Protein AF-A0A497EY83-F1 (afdb_monomer_lite)

pLDDT: mean 77.55, 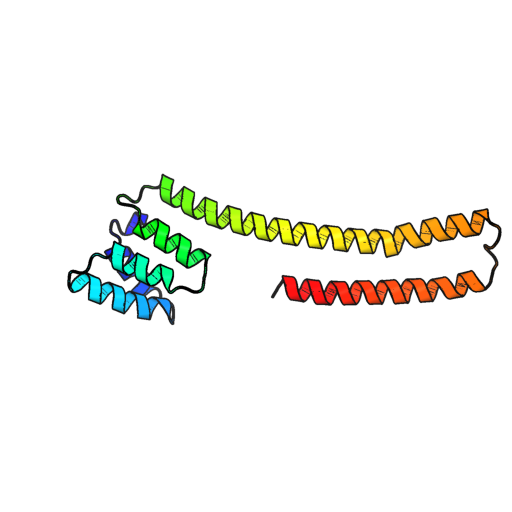std 11.74, range [40.53, 90.5]

Organism: NCBI:txid2056631

Radius of gyration: 28.42 Å; chains: 1; bounding box: 58×28×78 Å

Sequence (156 aa):
MLLSTRSIIDAIAFVKSGNYPMISRDFNLLLMNCINGCPPEKLLREYAFNQPSVTLRQGLIAIANMPEISASTLNFTSKYSSTEIRRIYREQSAKLELYCLLIIVQGLLFPFTYMFLLFYLGFSLSPLVFLLVPLQLILLVLTSKALASHAVELLG

Foldseek 3Di:
DCVVQQDPLSVLVVQLPPPDPPSVVLSVVLNVVVVVVDDSLVSLLVVLVVDPDPLSSVVSPLVSPDPGDDPVSVVVSVVVVVVVVVVLVVVLVVVVVVLVVVLCCLVPVVVVVVCVVCVVVVVNVPPVNVVVVVVSVVVSVVSVVVVVVVNVVSVD

Secondary structure (DSSP, 8-state):
-TTTTSSHHHHHHHHHHT--TTHHHHHHHHHHHHHTT--HHHHHHHHHHT-S-HHHHHHHHHHHT-SS--HHHHHHHHHHHHHHHHHHHHHHHHHHHHHHHHHHIIIIIHHHHHHHHHHHTT-TT-HHHHHHHHHHHHHHHHHHHHHHHHHHHHH-

Structure (mmCIF, N/CA/C/O backbone):
data_AF-A0A497EY83-F1
#
_entry.id   AF-A0A497EY83-F1
#
loop_
_atom_site.group_PDB
_atom_site.id
_atom_site.type_symbol
_atom_site.label_atom_id
_atom_site.label_alt_id
_atom_site.label_comp_id
_atom_site.label_asym_id
_atom_site.label_entity_id
_atom_site.label_seq_id
_atom_site.pdbx_PDB_ins_code
_atom_site.Cartn_x
_atom_site.Cartn_y
_atom_site.Cartn_z
_atom_site.occupancy
_atom_site.B_iso_or_equiv
_atom_site.auth_seq_id
_atom_site.auth_comp_id
_atom_site.auth_asym_id
_atom_site.auth_atom_id
_atom_site.pdbx_PDB_model_num
ATOM 1 N N . MET A 1 1 ? -18.134 11.561 13.492 1.00 45.97 1 MET A N 1
ATOM 2 C CA . MET A 1 1 ? -18.918 10.409 13.990 1.00 45.97 1 MET A CA 1
ATOM 3 C C . MET A 1 1 ? -18.881 10.257 15.514 1.00 45.97 1 MET A C 1
ATOM 5 O O . MET A 1 1 ? -19.947 10.065 16.064 1.00 45.97 1 MET A O 1
ATOM 9 N N . LEU A 1 2 ? -17.754 10.439 16.223 1.00 41.31 2 LEU A N 1
ATOM 10 C CA . LEU A 1 2 ? -17.708 10.344 17.705 1.00 41.31 2 LEU A CA 1
ATOM 11 C C . LEU A 1 2 ? -18.223 11.579 18.483 1.00 41.31 2 LEU A C 1
ATOM 13 O O . LEU A 1 2 ? -18.609 11.462 19.638 1.00 41.31 2 LEU A O 1
ATOM 17 N N . LEU A 1 3 ? -18.280 12.758 17.850 1.00 40.53 3 LEU A N 1
ATOM 18 C CA . LEU A 1 3 ? -18.837 13.982 18.461 1.00 40.53 3 LEU A CA 1
ATOM 19 C C . LEU A 1 3 ? -20.361 13.919 18.686 1.00 40.53 3 LEU A C 1
ATOM 21 O O . LEU A 1 3 ? -20.893 14.678 19.488 1.00 40.53 3 LEU A O 1
ATOM 25 N N . SER A 1 4 ? -21.058 13.025 17.976 1.00 42.78 4 SER A N 1
ATOM 26 C CA . SER A 1 4 ? -22.516 12.875 18.059 1.00 42.78 4 SER A CA 1
ATOM 27 C C . SER A 1 4 ? -22.954 11.979 19.215 1.00 42.78 4 SER A C 1
ATOM 29 O O . SER A 1 4 ? -24.065 12.146 19.703 1.00 42.78 4 SER A O 1
ATOM 31 N N . THR A 1 5 ? -22.122 11.020 19.621 1.00 55.53 5 THR A N 1
ATOM 32 C CA . THR A 1 5 ? -22.506 9.953 20.552 1.00 55.53 5 THR A CA 1
ATOM 33 C C . THR A 1 5 ? -22.086 10.220 21.995 1.00 55.53 5 THR A C 1
ATOM 35 O O . THR A 1 5 ? -22.633 9.591 22.881 1.00 55.53 5 THR A O 1
ATOM 38 N N . ARG A 1 6 ? -21.175 11.172 22.268 1.00 58.62 6 ARG A N 1
ATOM 39 C CA . ARG A 1 6 ? -20.686 11.589 23.611 1.00 58.62 6 ARG A CA 1
ATOM 40 C C . ARG A 1 6 ? -20.087 10.485 24.512 1.00 58.62 6 ARG A C 1
ATOM 42 O O . ARG A 1 6 ? -19.359 10.829 25.435 1.00 58.62 6 ARG A O 1
ATOM 49 N N . SER A 1 7 ? -20.305 9.202 24.226 1.00 73.06 7 SER A N 1
ATOM 50 C CA . SER A 1 7 ? -19.794 8.039 24.953 1.00 73.06 7 SER A CA 1
ATOM 51 C C . SER A 1 7 ? -19.209 6.998 23.993 1.00 73.06 7 SER A C 1
ATOM 53 O O . SER A 1 7 ? -19.720 6.780 22.890 1.00 73.06 7 SER A O 1
ATOM 55 N N . ILE A 1 8 ? -18.141 6.317 24.421 1.00 78.31 8 ILE A N 1
ATOM 56 C CA . ILE A 1 8 ? -17.537 5.190 23.687 1.00 78.31 8 ILE A CA 1
ATOM 57 C C . ILE A 1 8 ? -18.562 4.061 23.512 1.00 78.31 8 ILE A C 1
ATOM 59 O O . ILE A 1 8 ? -18.599 3.426 22.461 1.00 78.31 8 ILE A O 1
ATOM 63 N N . ILE A 1 9 ? -19.441 3.854 24.495 1.00 81.69 9 ILE A N 1
ATOM 64 C CA . ILE A 1 9 ? -20.498 2.834 24.445 1.00 81.69 9 ILE A CA 1
ATOM 65 C C . ILE A 1 9 ? -21.477 3.131 23.304 1.00 81.69 9 ILE A C 1
ATOM 67 O O . ILE A 1 9 ? -21.796 2.244 22.514 1.00 81.69 9 ILE A O 1
ATOM 71 N N . ASP A 1 10 ? -21.883 4.390 23.156 1.00 80.88 10 ASP A N 1
ATOM 72 C CA . ASP A 1 10 ? -22.786 4.815 22.084 1.00 80.88 10 ASP A CA 1
ATOM 73 C C . ASP A 1 10 ? -22.112 4.720 20.709 1.00 80.88 10 ASP A C 1
ATOM 75 O O . ASP A 1 10 ? -22.743 4.362 19.715 1.00 80.88 10 ASP A O 1
ATOM 79 N N . ALA A 1 11 ? -20.801 4.965 20.641 1.00 81.50 11 ALA A N 1
ATOM 80 C CA . ALA A 1 11 ? -20.027 4.725 19.428 1.00 81.50 11 ALA A CA 1
ATOM 81 C C . ALA A 1 11 ? -19.950 3.231 19.069 1.00 81.50 11 ALA A C 1
ATOM 83 O O . ALA A 1 11 ? -20.091 2.877 17.898 1.00 81.50 11 ALA A O 1
ATOM 84 N N . ILE A 1 12 ? -19.783 2.348 20.058 1.00 86.06 12 ILE A N 1
ATOM 85 C CA . ILE A 1 12 ? -19.818 0.893 19.857 1.00 86.06 12 ILE A CA 1
ATOM 86 C C . ILE A 1 12 ? -21.207 0.464 19.359 1.00 86.06 12 ILE A C 1
ATOM 88 O O . ILE A 1 12 ? -21.310 -0.295 18.393 1.00 86.06 12 ILE A O 1
ATOM 92 N N . ALA A 1 13 ? -22.278 0.991 19.960 1.00 85.50 13 ALA A N 1
ATOM 93 C CA . ALA A 1 13 ? -23.654 0.719 19.551 1.00 85.50 13 ALA A CA 1
ATOM 94 C C . ALA A 1 13 ? -23.951 1.206 18.121 1.00 85.50 13 ALA A C 1
ATOM 96 O O . ALA A 1 13 ? -24.628 0.510 17.362 1.00 85.50 13 ALA A O 1
ATOM 97 N N . PHE A 1 14 ? -23.396 2.352 17.725 1.00 84.56 14 PHE A N 1
ATOM 98 C CA . PHE A 1 14 ? -23.500 2.874 16.363 1.00 84.56 14 PHE A CA 1
ATOM 99 C C . PHE A 1 14 ? -22.770 1.993 15.336 1.00 84.56 14 PHE A C 1
ATOM 101 O O . PHE A 1 14 ? -23.300 1.698 14.269 1.00 84.56 14 PHE A O 1
ATOM 108 N N . VAL A 1 15 ? -21.560 1.520 15.642 1.00 85.56 15 VAL A N 1
ATOM 109 C CA . VAL A 1 15 ? -20.814 0.637 14.723 1.00 85.56 15 VAL A CA 1
ATOM 110 C C . VAL A 1 15 ? -21.498 -0.727 14.586 1.00 85.56 15 VAL A C 1
ATOM 112 O O . VAL A 1 15 ? -21.545 -1.300 13.492 1.00 85.56 15 VAL A O 1
ATOM 115 N N . LYS A 1 16 ? -22.107 -1.231 15.665 1.00 86.44 16 LYS A N 1
ATOM 116 C CA . LYS A 1 16 ? -22.962 -2.421 15.615 1.00 86.44 16 LYS A CA 1
ATOM 117 C C . LYS A 1 16 ? -24.111 -2.257 14.607 1.00 86.44 16 LYS A C 1
ATOM 119 O O . LYS A 1 16 ? -24.416 -3.216 13.906 1.00 86.44 16 LYS A O 1
ATOM 124 N N . SER A 1 17 ? -24.748 -1.089 14.512 1.00 85.25 17 SER A N 1
ATOM 125 C CA . SER A 1 17 ? -25.885 -0.869 13.602 1.00 85.25 17 SER A CA 1
ATOM 126 C C . SER A 1 17 ? -25.491 -0.532 12.156 1.00 85.25 17 SER A C 1
ATOM 128 O O . SER A 1 17 ? -26.356 -0.503 11.286 1.00 85.25 17 SER A O 1
ATOM 130 N N . GLY A 1 18 ? -24.201 -0.330 11.869 1.00 80.62 18 GLY A N 1
ATOM 131 C CA . GLY A 1 18 ? -23.699 0.106 10.560 1.00 80.62 18 GLY A CA 1
ATOM 132 C C . GLY A 1 18 ? -23.681 -0.934 9.426 1.00 80.62 18 GLY A C 1
ATOM 133 O O . GLY A 1 18 ? -23.191 -0.613 8.349 1.00 80.62 18 GLY A O 1
ATOM 134 N N . ASN A 1 19 ? -24.205 -2.153 9.625 1.00 80.94 19 ASN A N 1
ATOM 135 C CA . ASN A 1 19 ? -24.222 -3.241 8.626 1.00 80.94 19 ASN A CA 1
ATOM 136 C C . ASN A 1 19 ? -22.835 -3.609 8.045 1.00 80.94 19 ASN A C 1
ATOM 138 O O . ASN A 1 19 ? -22.680 -3.854 6.849 1.00 80.94 19 ASN A O 1
ATOM 142 N N . TYR A 1 20 ? -21.816 -3.710 8.900 1.00 83.25 20 TYR A N 1
ATOM 143 C CA . TYR A 1 20 ? -20.490 -4.212 8.535 1.00 83.25 20 TYR A CA 1
ATOM 144 C C . TYR A 1 20 ? -20.404 -5.726 8.822 1.00 83.25 20 TYR A C 1
ATOM 146 O O . TYR A 1 20 ? -20.439 -6.108 9.991 1.00 83.25 20 TYR A O 1
ATOM 154 N N . PRO A 1 21 ? -20.256 -6.612 7.816 1.00 76.88 21 PRO A N 1
ATOM 155 C CA . PRO A 1 21 ? -20.490 -8.057 7.967 1.00 76.88 21 PRO A CA 1
ATOM 156 C C . PRO A 1 21 ? -19.755 -8.743 9.130 1.00 76.88 21 PRO A C 1
ATOM 158 O O . PRO A 1 21 ? -20.345 -9.553 9.840 1.00 76.88 21 PRO A O 1
ATOM 161 N N . MET A 1 22 ? -18.479 -8.409 9.340 1.00 81.88 22 MET A N 1
ATOM 162 C CA . MET A 1 22 ? -17.662 -8.972 10.427 1.00 81.88 22 MET A CA 1
ATOM 163 C C . MET A 1 22 ? -17.595 -8.025 11.628 1.00 81.88 22 MET A C 1
ATOM 165 O O . MET A 1 22 ? -17.866 -8.416 12.759 1.00 81.88 22 MET A O 1
ATOM 169 N N . ILE A 1 23 ? -17.341 -6.741 11.367 1.00 86.06 23 ILE A N 1
ATOM 170 C CA . ILE A 1 23 ? -17.134 -5.733 12.414 1.00 86.06 23 ILE A CA 1
ATOM 171 C C . ILE A 1 23 ? -18.404 -5.527 13.250 1.00 86.06 23 ILE A C 1
ATOM 173 O O . ILE A 1 23 ? -18.327 -5.474 14.472 1.00 86.06 23 ILE A O 1
ATOM 177 N N . SER A 1 24 ? -19.591 -5.455 12.640 1.00 87.31 24 SER A N 1
ATOM 178 C CA . SER A 1 24 ? -20.835 -5.252 13.394 1.00 87.31 24 SER A CA 1
ATOM 179 C C . SER A 1 24 ? -21.175 -6.446 14.290 1.00 87.31 24 SER A C 1
ATOM 181 O O . SER A 1 24 ? -21.740 -6.252 15.368 1.00 87.31 24 SER A O 1
ATOM 183 N N . ARG A 1 25 ? -20.796 -7.670 13.891 1.00 87.94 25 ARG A N 1
ATOM 184 C CA . ARG A 1 25 ? -20.950 -8.873 14.721 1.00 87.94 25 ARG A CA 1
ATOM 185 C C . ARG A 1 25 ? -20.044 -8.809 15.948 1.00 87.94 25 ARG A C 1
ATOM 187 O O . ARG A 1 25 ? -20.520 -9.034 17.059 1.00 87.94 25 ARG A O 1
ATOM 194 N N . ASP A 1 26 ? -18.782 -8.446 15.758 1.00 89.31 26 ASP A N 1
ATOM 195 C CA . ASP A 1 26 ? -17.816 -8.349 16.853 1.00 89.31 26 ASP A CA 1
ATOM 196 C C . ASP A 1 26 ? -18.164 -7.203 17.812 1.00 89.31 26 ASP A C 1
ATOM 198 O O . ASP A 1 26 ? -18.140 -7.365 19.032 1.00 89.31 26 ASP A O 1
ATOM 202 N N . PHE A 1 27 ? -18.605 -6.063 17.276 1.00 90.50 27 PHE A N 1
ATOM 203 C CA . PHE A 1 27 ? -19.076 -4.931 18.074 1.00 90.50 27 PHE A CA 1
ATOM 204 C C . PHE A 1 27 ? -20.353 -5.240 18.862 1.00 90.50 27 PHE A C 1
ATOM 206 O O . PHE A 1 27 ? -20.563 -4.665 19.929 1.00 90.50 27 PHE A O 1
ATOM 213 N N . ASN A 1 28 ? -21.183 -6.183 18.404 1.00 90.31 28 ASN A N 1
ATOM 214 C CA . ASN A 1 28 ? -22.309 -6.671 19.198 1.00 90.31 28 ASN A CA 1
ATOM 215 C C . ASN A 1 28 ? -21.836 -7.428 20.451 1.00 90.31 28 ASN A C 1
ATOM 217 O O . ASN A 1 28 ? -22.392 -7.225 21.528 1.00 90.31 28 ASN A O 1
ATOM 221 N N . LEU A 1 29 ? -20.789 -8.253 20.334 1.00 89.69 29 LEU A N 1
ATOM 222 C CA . LEU A 1 29 ? -20.188 -8.948 21.480 1.00 89.69 29 LEU A CA 1
ATOM 223 C C . LEU A 1 29 ? -19.518 -7.964 22.445 1.00 89.69 29 LEU A C 1
ATOM 225 O O . LEU A 1 29 ? -19.707 -8.069 23.656 1.00 89.69 29 LEU A O 1
ATOM 229 N N . LEU A 1 30 ? -18.797 -6.970 21.917 1.00 90.19 30 LEU A N 1
ATOM 230 C CA . LEU A 1 30 ? -18.194 -5.910 22.730 1.00 90.19 30 LEU A CA 1
ATOM 231 C C . LEU A 1 30 ? -19.256 -5.147 23.528 1.00 90.19 30 LEU A C 1
ATOM 233 O O . LEU A 1 30 ? -19.079 -4.943 24.727 1.00 90.19 30 LEU A O 1
ATOM 237 N N . LEU A 1 31 ? -20.377 -4.785 22.896 1.00 89.88 31 LEU A N 1
ATOM 238 C CA . LEU A 1 31 ? -21.479 -4.089 23.562 1.00 89.88 31 LEU A CA 1
ATOM 239 C C . LEU A 1 31 ? -22.094 -4.929 24.691 1.00 89.88 31 LEU A C 1
ATOM 241 O O . LEU A 1 31 ? -22.336 -4.404 25.774 1.00 89.88 31 LEU A O 1
ATOM 245 N N . MET A 1 32 ? -22.308 -6.229 24.466 1.00 89.75 32 MET A N 1
ATOM 246 C CA . MET A 1 32 ? -22.828 -7.135 25.500 1.00 89.75 32 MET A CA 1
ATOM 247 C C . MET A 1 32 ? -21.881 -7.229 26.699 1.00 89.75 32 MET A C 1
ATOM 249 O O . MET A 1 32 ? -22.321 -7.147 27.843 1.00 89.75 32 MET A O 1
ATOM 253 N N . ASN A 1 33 ? -20.574 -7.312 26.454 1.00 88.31 33 ASN A N 1
ATOM 254 C CA . ASN A 1 33 ? -19.579 -7.330 27.525 1.00 88.31 33 ASN A CA 1
ATOM 255 C C . ASN A 1 33 ? -19.520 -5.996 28.289 1.00 88.31 33 ASN A C 1
ATOM 257 O O . ASN A 1 33 ? -19.327 -6.007 29.504 1.00 88.31 33 ASN A O 1
ATOM 261 N N . CYS A 1 34 ? -19.750 -4.864 27.617 1.00 86.69 34 CYS A N 1
ATOM 262 C CA . CYS A 1 34 ? -19.876 -3.563 28.282 1.00 86.69 34 CYS A CA 1
ATOM 263 C C . CYS A 1 34 ? -21.090 -3.523 29.223 1.00 86.69 34 CYS A C 1
ATOM 265 O O . CYS A 1 34 ? -20.974 -3.066 30.357 1.00 86.69 34 CYS A O 1
ATOM 267 N N . ILE A 1 35 ? -22.243 -4.047 28.785 1.00 85.69 35 ILE A N 1
ATOM 268 C CA . ILE A 1 35 ? -23.461 -4.142 29.612 1.00 85.69 35 ILE A CA 1
ATOM 269 C C . ILE A 1 35 ? -23.227 -5.046 30.834 1.00 85.69 35 ILE A C 1
ATOM 271 O O . ILE A 1 35 ? -23.730 -4.757 31.916 1.00 85.69 35 ILE A O 1
ATOM 275 N N . ASN A 1 36 ? -22.396 -6.082 30.693 1.00 87.38 36 ASN A N 1
ATOM 276 C CA . ASN A 1 36 ? -21.983 -6.970 31.786 1.00 87.38 36 ASN A CA 1
ATOM 277 C C . ASN A 1 36 ? -20.963 -6.339 32.763 1.00 87.38 36 ASN A C 1
ATOM 279 O O . ASN A 1 36 ? -20.429 -7.037 33.624 1.00 87.38 36 ASN A O 1
ATOM 283 N N . GLY A 1 37 ? -20.670 -5.040 32.645 1.00 83.19 37 GLY A N 1
ATOM 284 C CA . GLY A 1 37 ? -19.816 -4.298 33.578 1.00 83.19 37 GLY A CA 1
ATOM 285 C C . GLY A 1 37 ? -18.324 -4.305 33.239 1.00 83.19 37 GLY A C 1
ATOM 286 O O . GLY A 1 37 ? -17.518 -3.829 34.038 1.00 83.19 37 GLY A O 1
ATOM 287 N N . CYS A 1 38 ? -17.923 -4.819 32.072 1.00 85.94 38 CYS A N 1
ATOM 288 C CA . CYS A 1 38 ? -16.540 -4.686 31.616 1.00 85.94 38 CYS A CA 1
ATOM 289 C C . CYS A 1 38 ? -16.281 -3.278 31.047 1.00 85.94 38 CYS A C 1
ATOM 291 O O . CYS A 1 38 ? -17.105 -2.769 30.285 1.00 85.94 38 CYS A O 1
ATOM 293 N N . PRO A 1 39 ? -15.129 -2.653 31.356 1.00 84.94 39 PRO A N 1
ATOM 294 C CA . PRO A 1 39 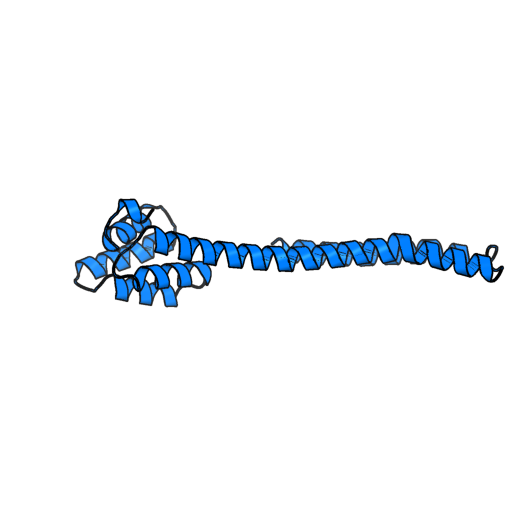? -14.822 -1.311 30.876 1.00 84.94 39 PRO A CA 1
ATOM 295 C C . PRO A 1 39 ? -14.651 -1.297 29.342 1.00 84.94 39 PRO A C 1
ATOM 297 O O . PRO A 1 39 ? -13.865 -2.096 28.808 1.00 84.94 39 PRO A O 1
ATOM 300 N N . PRO A 1 40 ? -15.357 -0.405 28.619 1.00 84.19 40 PRO A N 1
ATOM 301 C CA . PRO A 1 40 ? -15.367 -0.372 27.157 1.00 84.19 40 PRO A CA 1
ATOM 302 C C . PRO A 1 40 ? -13.987 -0.073 26.563 1.00 84.19 40 PRO A C 1
ATOM 304 O O . PRO A 1 40 ? -13.650 -0.593 25.502 1.00 84.19 40 PRO A O 1
ATOM 307 N N . GLU A 1 41 ? -13.150 0.704 27.251 1.00 83.50 41 GLU A N 1
ATOM 308 C CA . GLU A 1 41 ? -11.800 1.062 26.809 1.00 83.50 41 GLU A CA 1
ATOM 309 C C . GLU A 1 41 ? -10.904 -0.174 26.713 1.00 83.50 41 GLU A C 1
ATOM 311 O O . GLU A 1 41 ? -10.162 -0.350 25.743 1.00 83.50 41 GLU A O 1
ATOM 316 N N . LYS A 1 42 ? -10.996 -1.065 27.708 1.00 85.19 42 LYS A N 1
ATOM 317 C CA . LYS A 1 42 ? -10.215 -2.306 27.745 1.00 85.19 42 LYS A CA 1
ATOM 318 C C . LYS A 1 42 ? -10.640 -3.242 26.617 1.00 85.19 42 LYS A C 1
ATOM 320 O O . LYS A 1 42 ? -9.788 -3.733 25.881 1.00 85.19 42 LYS A O 1
ATOM 325 N N . LEU A 1 43 ? -11.948 -3.427 26.454 1.00 87.25 43 LEU A N 1
ATOM 326 C CA . LEU A 1 43 ? -12.527 -4.280 25.416 1.00 87.25 43 LEU A CA 1
ATOM 327 C C . LEU A 1 43 ? -12.190 -3.778 24.005 1.00 87.25 43 LEU A C 1
ATOM 329 O O . LEU A 1 43 ? -11.807 -4.563 23.139 1.00 87.25 43 LEU A O 1
ATOM 333 N N . LEU A 1 44 ? -12.273 -2.464 23.777 1.00 88.06 44 LEU A N 1
ATOM 334 C CA . LEU A 1 44 ? -11.930 -1.854 22.494 1.00 88.06 44 LEU A CA 1
ATOM 335 C C . LEU A 1 44 ? -10.436 -2.005 22.181 1.00 88.06 44 LEU A C 1
ATOM 337 O O . LEU A 1 44 ? -10.071 -2.271 21.036 1.00 88.06 44 LEU A O 1
ATOM 341 N N . ARG A 1 45 ? -9.570 -1.871 23.193 1.00 86.56 45 ARG A N 1
ATOM 342 C CA . ARG A 1 45 ? -8.122 -2.058 23.049 1.00 86.56 45 ARG A CA 1
ATOM 343 C C . ARG A 1 45 ? -7.773 -3.510 22.713 1.00 86.56 45 ARG A C 1
ATOM 345 O O . ARG A 1 45 ? -6.994 -3.736 21.792 1.00 86.56 45 ARG A O 1
ATOM 352 N N . GLU A 1 46 ? -8.353 -4.478 23.419 1.00 89.12 46 GLU A N 1
ATOM 353 C CA . GLU A 1 46 ? -8.164 -5.910 23.140 1.00 89.12 46 GLU A CA 1
ATOM 354 C C . GLU A 1 46 ? -8.640 -6.271 21.731 1.00 89.12 46 GLU A C 1
ATOM 356 O O . GLU A 1 46 ? -7.913 -6.915 20.974 1.00 89.12 46 GLU A O 1
ATOM 361 N N . TYR A 1 47 ? -9.813 -5.774 21.335 1.00 89.50 47 TYR A N 1
ATOM 362 C CA . TYR A 1 47 ? -10.310 -5.946 19.977 1.00 89.50 47 TYR A CA 1
ATOM 363 C C . TYR A 1 47 ? -9.355 -5.342 18.944 1.00 89.50 47 TYR A C 1
ATOM 365 O O . TYR A 1 47 ? -9.039 -6.004 17.960 1.00 89.50 47 TYR A O 1
ATOM 373 N N . ALA A 1 48 ? -8.839 -4.131 19.176 1.00 87.69 48 ALA A N 1
ATOM 374 C CA . ALA A 1 48 ? -7.926 -3.457 18.259 1.00 87.69 48 ALA A CA 1
ATOM 375 C C . ALA A 1 48 ? -6.648 -4.264 17.983 1.00 87.69 48 ALA A C 1
ATOM 377 O O . ALA A 1 48 ? -6.205 -4.323 16.836 1.00 87.69 48 ALA A O 1
ATOM 378 N N . PHE A 1 49 ? -6.064 -4.909 18.998 1.00 86.12 49 PHE A N 1
ATOM 379 C CA . PHE A 1 49 ? -4.863 -5.733 18.821 1.00 86.12 49 PHE A CA 1
ATOM 380 C C . PHE A 1 49 ? -5.091 -6.944 17.912 1.00 86.12 49 PHE A C 1
ATOM 382 O O . PHE A 1 49 ? -4.178 -7.329 17.184 1.00 86.12 49 PHE A O 1
ATOM 389 N N . ASN A 1 50 ? -6.314 -7.472 17.887 1.00 87.00 50 ASN A N 1
ATOM 390 C CA . ASN A 1 50 ? -6.691 -8.616 17.059 1.00 87.00 50 ASN A CA 1
ATOM 391 C C . ASN A 1 50 ? -7.065 -8.228 15.618 1.00 87.00 50 ASN A C 1
ATOM 393 O O . ASN A 1 50 ? -7.395 -9.098 14.815 1.00 87.00 50 ASN A O 1
ATOM 397 N N . GLN A 1 51 ? -7.018 -6.938 15.265 1.00 86.00 51 GLN A N 1
ATOM 398 C CA . GLN A 1 51 ? -7.387 -6.478 13.929 1.00 86.00 51 GLN A CA 1
ATOM 399 C C . GLN A 1 51 ? -6.215 -6.587 12.943 1.00 86.00 51 GLN A C 1
ATOM 401 O O . GLN A 1 51 ? -5.118 -6.089 13.230 1.00 86.00 51 GLN A O 1
ATOM 406 N N . PRO A 1 52 ? -6.438 -7.174 11.749 1.00 79.94 52 PRO A N 1
ATOM 407 C CA . PRO A 1 52 ? -5.399 -7.305 10.731 1.00 79.94 52 PRO A CA 1
ATOM 408 C C . PRO A 1 52 ? -5.039 -5.951 10.102 1.00 79.94 52 PRO A C 1
ATOM 410 O O . PRO A 1 52 ? -3.888 -5.712 9.744 1.00 79.94 52 PRO A O 1
ATOM 413 N N . SER A 1 53 ? -6.009 -5.035 10.002 1.00 79.12 53 SER A N 1
ATOM 414 C CA . SER A 1 53 ? -5.784 -3.694 9.460 1.00 79.12 53 SER A CA 1
ATOM 415 C C . SER A 1 53 ? -5.023 -2.821 10.457 1.00 79.12 53 SER A C 1
ATOM 417 O O . SER A 1 53 ? -5.532 -2.478 11.526 1.00 79.12 53 SER A O 1
ATOM 419 N N . VAL A 1 54 ? -3.813 -2.406 10.070 1.00 77.94 54 VAL A N 1
ATOM 420 C CA . VAL A 1 54 ? -2.955 -1.511 10.863 1.00 77.94 54 VAL A CA 1
ATOM 421 C C . VAL A 1 54 ? -3.655 -0.180 11.144 1.00 77.94 54 VAL A C 1
ATOM 423 O O . VAL A 1 54 ? -3.615 0.303 12.274 1.00 77.94 54 VAL A O 1
ATOM 426 N N . THR A 1 55 ? -4.344 0.380 10.147 1.00 75.88 55 THR A N 1
ATOM 427 C CA . THR A 1 55 ? -5.060 1.658 10.258 1.00 75.88 55 THR A CA 1
ATOM 428 C C . THR A 1 55 ? -6.215 1.569 11.246 1.00 75.88 55 THR A C 1
ATOM 430 O O . THR A 1 55 ? -6.350 2.422 12.123 1.00 75.88 55 THR A O 1
ATOM 433 N N . LEU A 1 56 ? -7.030 0.516 11.143 1.00 79.75 56 LEU A N 1
ATOM 434 C CA . LEU A 1 56 ? -8.159 0.308 12.045 1.00 79.75 56 LEU A CA 1
ATOM 435 C C . LEU A 1 56 ? -7.671 0.033 13.475 1.00 79.75 56 LEU A C 1
ATOM 437 O O . LEU A 1 56 ? -8.174 0.638 14.418 1.00 79.75 56 LEU A O 1
ATOM 441 N N . ARG A 1 57 ? -6.631 -0.795 13.636 1.00 84.25 57 ARG A N 1
ATOM 442 C CA . ARG A 1 57 ? -5.978 -1.052 14.927 1.00 84.25 57 ARG A CA 1
ATOM 443 C C . ARG A 1 57 ? -5.492 0.236 15.587 1.00 84.25 57 ARG A C 1
ATOM 445 O O . ARG A 1 57 ? -5.812 0.489 16.744 1.00 84.25 57 ARG A O 1
ATOM 452 N N . GLN A 1 58 ? -4.742 1.063 14.863 1.00 78.75 58 GLN A N 1
ATOM 453 C CA . GLN A 1 58 ? -4.221 2.327 15.391 1.00 78.75 58 GLN A CA 1
ATOM 454 C C . GLN A 1 58 ? -5.344 3.311 15.739 1.00 78.75 58 GLN A C 1
ATOM 456 O O . GLN A 1 58 ? -5.290 3.939 16.795 1.00 78.75 58 GLN A O 1
ATOM 461 N N . GLY A 1 59 ? -6.379 3.408 14.898 1.00 77.12 59 GLY A N 1
ATOM 462 C CA . GLY A 1 59 ? -7.546 4.251 15.161 1.00 77.12 59 GLY A CA 1
ATOM 463 C C . GLY A 1 59 ? -8.294 3.837 16.429 1.00 77.12 59 GLY A C 1
ATOM 464 O O . GLY A 1 59 ? -8.589 4.679 17.273 1.00 77.12 59 GLY A O 1
ATOM 465 N N . LEU A 1 60 ? -8.540 2.539 16.607 1.00 83.75 60 LEU A N 1
ATOM 466 C CA . LEU A 1 60 ? -9.226 2.004 17.784 1.00 83.75 60 LEU A CA 1
ATOM 467 C C . LEU A 1 60 ? -8.397 2.152 19.067 1.00 83.75 60 LEU A C 1
ATOM 469 O O . LEU A 1 60 ? -8.949 2.539 20.093 1.00 83.75 60 LEU A O 1
ATOM 473 N N . ILE A 1 61 ? -7.079 1.917 19.018 1.00 82.25 61 ILE A N 1
ATOM 474 C CA . ILE A 1 61 ? -6.178 2.150 20.163 1.00 82.25 61 ILE A CA 1
ATOM 475 C C . ILE A 1 61 ? -6.178 3.630 20.556 1.00 82.25 61 ILE A C 1
ATOM 477 O O . ILE A 1 61 ? -6.224 3.950 21.743 1.00 82.25 61 ILE A O 1
ATOM 481 N N . ALA A 1 62 ? -6.147 4.537 19.576 1.00 76.25 62 ALA A N 1
ATOM 482 C CA . ALA A 1 62 ? -6.196 5.968 19.844 1.00 76.25 62 ALA A CA 1
ATOM 483 C C . ALA A 1 62 ? -7.510 6.370 20.533 1.00 76.25 62 ALA A C 1
ATOM 485 O O . ALA A 1 62 ? -7.472 7.140 21.485 1.00 76.25 62 ALA A O 1
ATOM 486 N N . ILE A 1 63 ? -8.645 5.803 20.111 1.00 78.06 63 ILE A N 1
ATOM 487 C CA . ILE A 1 63 ? -9.953 6.040 20.742 1.00 78.06 63 ILE A CA 1
ATOM 488 C C . ILE A 1 63 ? -9.998 5.451 22.162 1.00 78.06 63 ILE A C 1
ATOM 490 O O . ILE A 1 63 ? -10.457 6.122 23.079 1.00 78.06 63 ILE A O 1
ATOM 494 N N . ALA A 1 64 ? -9.483 4.235 22.368 1.00 78.25 64 ALA A N 1
ATOM 495 C CA . ALA A 1 64 ? -9.493 3.550 23.665 1.00 78.25 64 ALA A CA 1
ATOM 496 C C . ALA A 1 64 ? -8.621 4.227 24.739 1.00 78.25 64 ALA A C 1
ATOM 498 O O . ALA A 1 64 ? -8.845 4.040 25.931 1.00 78.25 64 ALA A O 1
ATOM 499 N N . ASN A 1 65 ? -7.593 4.975 24.334 1.00 73.25 65 ASN A N 1
ATOM 500 C CA . ASN A 1 65 ? -6.643 5.611 25.250 1.00 73.25 65 ASN A CA 1
ATOM 501 C C . ASN A 1 65 ? -7.023 7.050 25.627 1.00 73.25 65 ASN A C 1
ATOM 503 O O . ASN A 1 65 ? -6.284 7.684 26.380 1.00 73.25 65 ASN A O 1
ATOM 507 N N . MET A 1 66 ? -8.122 7.588 25.093 1.00 68.06 66 MET A N 1
ATOM 508 C CA . MET A 1 66 ? -8.492 8.990 25.280 1.00 68.06 66 MET A CA 1
ATOM 509 C C . MET A 1 66 ? -9.600 9.139 26.333 1.00 68.06 66 MET A C 1
ATOM 511 O O . MET A 1 66 ? -10.716 8.689 26.087 1.00 68.06 66 MET A O 1
ATOM 515 N N . PRO A 1 67 ? -9.326 9.802 27.475 1.00 56.66 67 PRO A N 1
ATOM 516 C CA . PRO A 1 67 ? -10.325 10.025 28.523 1.00 56.66 67 PRO A CA 1
ATOM 517 C C . PRO A 1 67 ? -11.374 11.088 28.146 1.00 56.66 67 PRO A C 1
ATOM 519 O O . PRO A 1 67 ? -12.498 11.022 28.628 1.00 56.66 67 PRO A O 1
ATOM 522 N N . GLU A 1 68 ? -11.047 12.027 27.248 1.00 59.75 68 GLU A N 1
ATOM 523 C CA . GLU A 1 68 ? -11.991 13.003 26.686 1.00 59.75 68 GLU A CA 1
ATOM 524 C C . GLU A 1 68 ? -11.788 13.147 25.170 1.00 59.75 68 GLU A C 1
ATOM 526 O O . GLU A 1 68 ? -10.690 13.430 24.677 1.00 59.75 68 GLU A O 1
ATOM 531 N N . ILE A 1 69 ? -12.866 12.957 24.406 1.00 58.81 69 ILE A N 1
ATOM 532 C CA . ILE A 1 69 ? -12.855 13.060 22.942 1.00 58.81 69 ILE A CA 1
ATOM 533 C C . ILE A 1 69 ? -13.001 14.536 22.551 1.00 58.81 69 ILE A C 1
ATOM 535 O O . ILE A 1 69 ? -14.091 15.031 22.270 1.00 58.81 69 ILE A O 1
ATOM 539 N N . SER A 1 70 ? -11.881 15.253 22.537 1.00 57.50 70 SER A N 1
ATOM 540 C CA . SER A 1 70 ? -11.791 16.605 21.983 1.00 57.50 70 SER A CA 1
ATOM 541 C C . SER A 1 70 ? -11.800 16.588 20.443 1.00 57.50 70 SER A C 1
ATOM 543 O O . SER A 1 70 ? -11.240 15.702 19.791 1.00 57.50 70 SER A O 1
ATOM 545 N N . ALA A 1 71 ? -12.380 17.620 19.820 1.00 56.34 71 ALA A N 1
ATOM 546 C CA . ALA A 1 71 ? -12.309 17.813 18.369 1.00 56.34 71 ALA A CA 1
ATOM 547 C C . ALA A 1 71 ? -10.854 17.932 17.854 1.00 56.34 71 ALA A C 1
ATOM 549 O O . ALA A 1 71 ? -10.564 17.563 16.715 1.00 56.34 71 ALA A O 1
ATOM 550 N N . SER A 1 72 ? 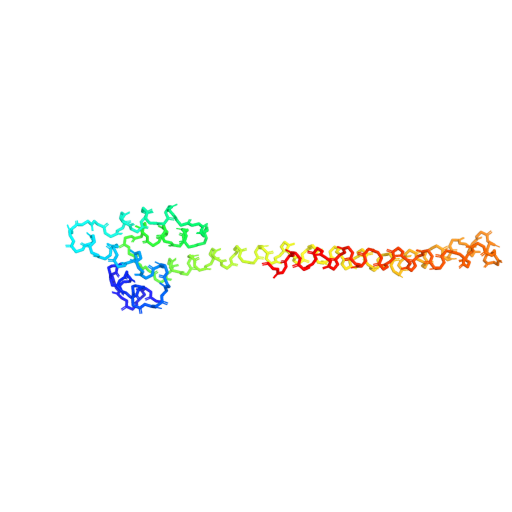-9.915 18.396 18.690 1.00 55.97 72 SER A N 1
ATOM 551 C CA . SER A 1 72 ? -8.498 18.529 18.323 1.00 55.97 72 SER A CA 1
ATOM 552 C C . SER A 1 72 ? -7.778 17.182 18.197 1.00 55.97 72 SER A C 1
ATOM 554 O O . SER A 1 72 ? -6.933 17.020 17.316 1.00 55.97 72 SER A O 1
ATOM 556 N N . THR A 1 73 ? -8.136 16.190 19.010 1.00 55.88 73 THR A N 1
ATOM 557 C CA . THR A 1 73 ? -7.533 14.848 18.991 1.00 55.88 73 THR A CA 1
ATOM 558 C C . THR A 1 73 ? -8.095 13.971 17.874 1.00 55.88 73 THR A C 1
ATOM 560 O O . THR A 1 73 ? -7.359 13.182 17.274 1.00 55.88 73 THR A O 1
ATOM 563 N N . LEU A 1 74 ? -9.360 14.164 17.494 1.00 59.81 74 LEU A N 1
ATOM 564 C CA . LEU A 1 74 ? -9.926 13.525 16.301 1.00 59.81 74 LEU A CA 1
ATOM 565 C C . LEU A 1 74 ? -9.242 14.018 15.011 1.00 59.81 74 LEU A C 1
ATOM 567 O O . LEU A 1 74 ? -8.978 13.240 14.097 1.00 59.81 74 LEU A O 1
ATOM 571 N N . ASN A 1 75 ? -8.882 15.304 14.969 1.00 58.84 75 ASN A N 1
ATOM 572 C CA . ASN A 1 75 ? -8.096 15.884 13.878 1.00 58.84 75 ASN A CA 1
ATOM 573 C C . ASN A 1 75 ? -6.651 15.368 13.840 1.00 58.84 75 ASN A C 1
ATOM 575 O O . ASN A 1 75 ? -6.029 15.350 12.780 1.00 58.84 75 ASN A O 1
ATOM 579 N N . PHE A 1 76 ? -6.099 14.951 14.981 1.00 59.38 76 PHE A N 1
ATOM 580 C CA . PHE A 1 76 ? -4.777 14.335 15.039 1.00 59.38 76 PHE A CA 1
ATOM 581 C C . PHE A 1 76 ? -4.816 12.938 14.416 1.00 59.38 76 PHE A C 1
ATOM 583 O O . PHE A 1 76 ? -4.070 12.665 13.486 1.00 59.38 76 PHE A O 1
ATOM 590 N N . THR A 1 77 ? -5.745 12.075 14.827 1.00 58.75 77 THR A N 1
ATOM 591 C CA . THR A 1 77 ? -5.862 10.713 14.269 1.00 58.75 77 THR A CA 1
ATOM 592 C C . THR A 1 77 ? -6.191 10.702 12.770 1.00 58.75 77 THR A C 1
ATOM 594 O O . THR A 1 77 ? -5.602 9.919 12.021 1.00 58.75 77 THR A O 1
ATOM 597 N N . SER A 1 78 ? -7.037 11.623 12.292 1.00 61.19 78 SER A N 1
ATOM 598 C CA . SER A 1 78 ? -7.279 11.802 10.851 1.00 61.19 78 SER A CA 1
ATOM 599 C C . SER A 1 78 ? -6.041 12.323 10.108 1.00 61.19 78 SER A C 1
ATOM 601 O O . SER A 1 78 ? -5.746 11.873 8.995 1.00 61.19 78 SER A O 1
ATOM 603 N N . LYS A 1 79 ? -5.251 13.210 10.732 1.00 60.09 79 LYS A N 1
ATOM 604 C CA . LYS A 1 79 ? -3.944 13.623 10.204 1.00 60.09 79 LYS A CA 1
ATOM 605 C C . LYS A 1 79 ? -2.980 12.446 10.074 1.00 60.09 79 LYS A C 1
ATOM 607 O O . LYS A 1 79 ? -2.364 12.339 9.028 1.00 60.09 79 LYS A O 1
ATOM 612 N N . TYR A 1 80 ? -2.899 11.537 11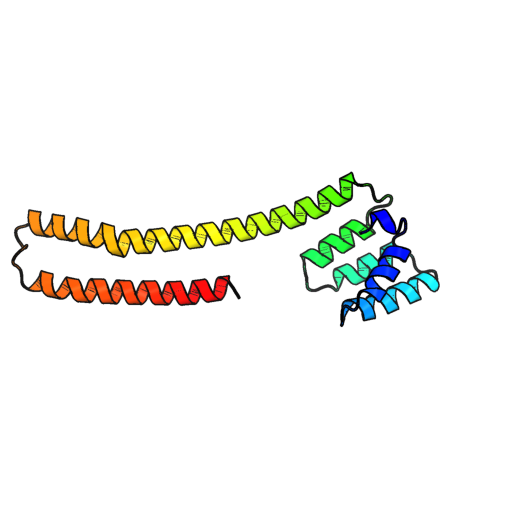.046 1.00 59.84 80 TYR A N 1
ATOM 613 C CA . TYR A 1 80 ? -2.018 10.361 10.939 1.00 59.84 80 TYR A CA 1
ATOM 614 C C . TYR A 1 80 ? -2.414 9.433 9.787 1.00 59.84 80 TYR A C 1
ATOM 616 O O . TYR A 1 80 ? -1.562 9.012 9.004 1.00 59.84 80 TYR A O 1
ATOM 624 N N . SER A 1 81 ? -3.712 9.164 9.630 1.00 62.56 81 SER A N 1
ATOM 625 C CA . SER A 1 81 ? -4.209 8.369 8.502 1.00 62.56 81 SER A CA 1
ATOM 626 C C . SER A 1 81 ? -3.906 9.045 7.161 1.00 62.56 81 SER A C 1
ATOM 628 O O . SER A 1 81 ? -3.389 8.403 6.249 1.00 62.56 81 SER A O 1
ATOM 630 N N . SER A 1 82 ? -4.140 10.355 7.053 1.00 63.66 82 SER A N 1
ATOM 631 C CA . SER A 1 82 ? -3.839 11.102 5.826 1.00 63.66 82 SER A CA 1
ATOM 632 C C . SER A 1 82 ? -2.341 11.232 5.546 1.00 63.66 82 SER A C 1
ATOM 634 O O . SER A 1 82 ? -1.956 11.207 4.381 1.00 63.66 82 SER A O 1
ATOM 636 N N . THR A 1 83 ? -1.475 11.317 6.561 1.00 68.50 83 THR A N 1
ATOM 637 C CA . THR A 1 83 ? -0.020 11.326 6.355 1.00 68.50 83 THR A CA 1
ATOM 638 C C . THR A 1 83 ? 0.491 9.987 5.854 1.00 68.50 83 THR A C 1
ATOM 640 O O . THR A 1 83 ? 1.348 9.982 4.977 1.00 68.50 83 THR A O 1
ATOM 643 N N . GLU A 1 84 ? -0.055 8.872 6.343 1.00 66.12 84 GLU A N 1
ATOM 644 C CA . GLU A 1 84 ? 0.348 7.542 5.881 1.00 66.12 84 GLU A CA 1
ATOM 645 C C . GLU A 1 84 ? -0.136 7.291 4.450 1.00 66.12 84 GLU A C 1
ATOM 647 O O . GLU A 1 84 ? 0.642 6.875 3.596 1.00 66.12 84 GLU A O 1
ATOM 652 N N . ILE A 1 85 ? -1.380 7.671 4.138 1.00 72.44 85 ILE A N 1
ATOM 653 C CA . ILE A 1 85 ? -1.903 7.644 2.763 1.00 72.44 85 ILE A CA 1
ATOM 654 C C . ILE A 1 85 ? -1.038 8.518 1.850 1.00 72.44 85 ILE A C 1
ATOM 656 O O . ILE A 1 85 ? -0.656 8.096 0.762 1.00 72.44 85 ILE A O 1
ATOM 660 N N . ARG A 1 86 ? -0.676 9.726 2.296 1.00 73.56 86 ARG A N 1
ATOM 661 C CA . ARG A 1 86 ? 0.176 10.638 1.526 1.00 73.56 86 ARG A CA 1
ATOM 662 C C . ARG A 1 86 ? 1.586 10.086 1.346 1.00 73.56 86 ARG A C 1
ATOM 664 O O . ARG A 1 86 ? 2.184 10.317 0.299 1.00 73.56 86 ARG A O 1
ATOM 671 N N . ARG A 1 87 ? 2.116 9.367 2.334 1.00 74.88 87 ARG A N 1
ATOM 672 C CA . ARG A 1 87 ? 3.408 8.688 2.250 1.00 74.88 87 ARG A CA 1
ATOM 673 C C . ARG A 1 87 ? 3.363 7.565 1.220 1.00 74.88 87 ARG A C 1
ATOM 675 O O . ARG A 1 87 ? 4.176 7.590 0.305 1.00 74.88 87 ARG A O 1
ATOM 682 N N . ILE A 1 88 ? 2.392 6.657 1.318 1.00 74.44 88 ILE A N 1
ATOM 683 C CA . ILE A 1 88 ? 2.203 5.557 0.361 1.00 74.44 88 ILE A CA 1
ATOM 684 C C . ILE A 1 88 ? 2.025 6.122 -1.050 1.00 74.44 88 ILE A C 1
ATOM 686 O O . ILE A 1 88 ? 2.714 5.710 -1.978 1.00 74.44 88 ILE A O 1
ATOM 690 N N . TYR A 1 89 ? 1.174 7.136 -1.207 1.00 76.12 89 TYR A N 1
ATOM 691 C CA . TYR A 1 89 ? 0.967 7.804 -2.487 1.00 76.12 89 TYR A CA 1
ATOM 692 C C . TYR A 1 89 ? 2.257 8.427 -3.034 1.00 76.12 89 TYR A C 1
ATOM 694 O O . TYR A 1 89 ? 2.537 8.324 -4.226 1.00 76.12 89 TYR A O 1
ATOM 702 N N . ARG A 1 90 ? 3.072 9.053 -2.176 1.00 80.44 90 ARG A N 1
ATOM 703 C CA . ARG A 1 90 ? 4.358 9.644 -2.566 1.00 80.44 90 ARG A CA 1
ATOM 704 C C . ARG A 1 90 ? 5.375 8.582 -2.978 1.00 80.44 90 ARG A C 1
ATOM 706 O O . ARG A 1 90 ? 6.063 8.782 -3.972 1.00 80.44 90 ARG A O 1
ATOM 713 N N . GLU A 1 91 ? 5.457 7.471 -2.253 1.00 80.06 91 GLU A N 1
ATOM 714 C CA . GLU A 1 91 ? 6.331 6.343 -2.595 1.00 80.06 91 GLU A CA 1
ATOM 715 C C . GLU A 1 91 ? 5.927 5.718 -3.939 1.00 80.06 91 GLU A C 1
ATOM 717 O O . GLU A 1 91 ? 6.782 5.476 -4.789 1.00 80.06 91 GLU A O 1
ATOM 722 N N . GLN A 1 92 ? 4.626 5.531 -4.173 1.00 78.31 92 GLN A N 1
ATOM 723 C CA . GLN A 1 92 ? 4.099 5.025 -5.444 1.00 78.31 92 GLN A CA 1
ATOM 724 C C . GLN A 1 92 ? 4.317 6.011 -6.599 1.00 78.31 92 GLN A C 1
ATOM 726 O O . GLN A 1 92 ? 4.757 5.622 -7.680 1.00 78.31 92 GLN A O 1
ATOM 731 N N . SER A 1 93 ? 4.091 7.305 -6.359 1.00 78.12 93 SER A N 1
ATOM 732 C CA . SER A 1 93 ? 4.329 8.358 -7.355 1.00 78.12 93 SER A CA 1
ATOM 733 C C . SER A 1 93 ? 5.804 8.440 -7.751 1.00 78.12 93 SER A C 1
ATOM 735 O O . SER A 1 93 ? 6.105 8.559 -8.932 1.00 78.12 93 SER A O 1
ATOM 737 N N . ALA A 1 94 ? 6.728 8.311 -6.793 1.00 83.62 94 ALA A N 1
ATOM 738 C CA . ALA A 1 94 ? 8.164 8.317 -7.071 1.00 83.62 94 ALA A CA 1
ATOM 739 C C . ALA A 1 94 ? 8.601 7.111 -7.921 1.00 83.62 94 ALA A C 1
ATOM 741 O O . ALA A 1 94 ? 9.425 7.254 -8.824 1.00 83.62 94 ALA A O 1
ATOM 742 N N . LYS A 1 95 ? 8.028 5.923 -7.676 1.00 82.50 95 LYS A N 1
ATOM 743 C CA . LYS A 1 95 ? 8.260 4.742 -8.527 1.00 82.50 95 LYS A CA 1
ATOM 744 C C . LYS A 1 95 ? 7.754 4.975 -9.951 1.00 82.50 95 LYS A C 1
ATOM 746 O O . LYS A 1 95 ? 8.469 4.680 -10.904 1.00 82.50 95 LYS A O 1
ATOM 751 N N . LEU A 1 96 ? 6.557 5.543 -10.100 1.00 82.00 96 LEU A N 1
ATOM 752 C CA . LEU A 1 96 ? 5.993 5.875 -11.410 1.00 82.00 96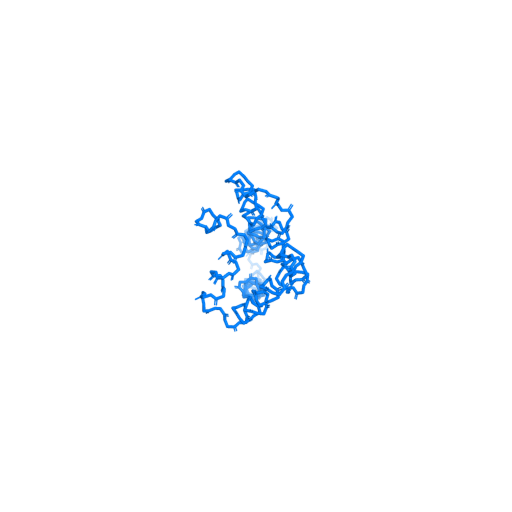 LEU A CA 1
ATOM 753 C C . LEU A 1 96 ? 6.844 6.914 -12.157 1.00 82.00 96 LEU A C 1
ATOM 755 O O . LEU A 1 96 ? 7.061 6.785 -13.359 1.00 82.00 96 LEU A O 1
ATOM 759 N N . GLU A 1 97 ? 7.352 7.922 -11.451 1.00 85.19 97 GLU A N 1
ATOM 760 C CA . GLU A 1 97 ? 8.237 8.944 -12.012 1.00 85.19 97 GLU A CA 1
ATOM 761 C C . GLU A 1 97 ? 9.548 8.333 -12.526 1.00 85.19 97 GLU A C 1
ATOM 763 O O . GLU A 1 97 ? 9.937 8.589 -13.665 1.00 85.19 97 GLU A O 1
ATOM 768 N N . LEU A 1 98 ? 10.177 7.445 -11.745 1.00 86.75 98 LEU A N 1
ATOM 769 C CA . LEU A 1 98 ? 11.354 6.676 -12.166 1.00 86.75 98 LEU A CA 1
ATOM 770 C C . LEU A 1 98 ? 11.069 5.859 -13.436 1.00 86.75 98 LEU A C 1
ATOM 772 O O . LEU A 1 98 ? 11.868 5.836 -14.370 1.00 86.75 98 LEU A O 1
ATOM 776 N N . TYR A 1 99 ? 9.921 5.188 -13.477 1.00 84.44 99 TYR A N 1
ATOM 777 C CA . TYR A 1 99 ? 9.491 4.395 -14.622 1.00 84.44 99 TYR A CA 1
ATOM 778 C C . TYR A 1 99 ? 9.275 5.246 -15.875 1.00 84.44 99 TYR A C 1
ATOM 780 O O . TYR A 1 99 ? 9.758 4.887 -16.949 1.00 84.44 99 TYR A O 1
ATOM 788 N N . CYS A 1 100 ? 8.631 6.403 -15.741 1.00 85.00 100 CYS A N 1
ATOM 789 C CA . CYS A 1 100 ? 8.478 7.361 -16.831 1.00 85.00 100 CYS A CA 1
ATOM 790 C C . CYS A 1 100 ? 9.844 7.853 -17.337 1.00 85.00 100 CYS A C 1
ATOM 792 O O . CYS A 1 100 ? 10.099 7.856 -18.542 1.00 85.00 100 CYS A O 1
ATOM 794 N N . LEU A 1 101 ? 10.760 8.178 -16.418 1.00 88.75 101 LEU A N 1
ATOM 795 C CA . LEU A 1 101 ? 12.123 8.589 -16.745 1.00 88.75 101 LEU A CA 1
ATOM 796 C C . LEU A 1 101 ? 12.861 7.512 -17.552 1.00 88.75 101 LEU A C 1
ATOM 798 O O . LEU A 1 101 ? 13.481 7.831 -18.564 1.00 88.75 101 LEU A O 1
ATOM 802 N N . LEU A 1 102 ? 12.770 6.240 -17.151 1.00 86.56 102 LEU A N 1
ATOM 803 C CA . LEU A 1 102 ? 13.400 5.129 -17.874 1.00 86.56 102 LEU A CA 1
ATOM 804 C C . LEU A 1 102 ? 12.872 5.002 -19.304 1.00 86.56 102 LEU A C 1
ATOM 806 O O . LEU A 1 102 ? 13.669 4.852 -20.230 1.00 86.56 102 LEU A O 1
ATOM 810 N N . ILE A 1 103 ? 11.556 5.122 -19.501 1.00 85.81 103 ILE A N 1
ATOM 811 C CA . ILE A 1 103 ? 10.954 5.090 -20.841 1.00 85.81 103 ILE A CA 1
ATOM 812 C C . ILE A 1 103 ? 11.460 6.264 -21.686 1.00 85.81 103 ILE A C 1
ATOM 814 O O . ILE A 1 103 ? 11.814 6.067 -22.846 1.00 85.81 103 ILE A O 1
ATOM 818 N N . ILE A 1 104 ? 11.542 7.472 -21.120 1.00 87.19 104 ILE A N 1
ATOM 819 C CA . ILE A 1 104 ? 12.038 8.660 -21.831 1.00 87.19 104 ILE A CA 1
ATOM 820 C C . ILE A 1 104 ? 13.513 8.488 -22.212 1.00 87.19 104 ILE A C 1
ATOM 822 O O . ILE A 1 104 ? 13.896 8.743 -23.355 1.00 87.19 104 ILE A O 1
ATOM 826 N N . VAL A 1 105 ? 14.352 8.022 -21.287 1.00 88.62 105 VAL A N 1
ATOM 827 C CA . VAL A 1 105 ? 15.781 7.806 -21.547 1.00 88.62 105 VAL A CA 1
ATOM 828 C C . VAL A 1 105 ? 15.980 6.734 -22.617 1.00 88.62 105 VAL A C 1
ATOM 830 O O . VAL A 1 105 ? 16.746 6.943 -23.554 1.00 88.62 105 VAL A O 1
ATOM 833 N N . GLN A 1 106 ? 15.268 5.613 -22.526 1.00 85.50 106 GLN A N 1
ATOM 834 C CA . GLN A 1 106 ? 15.406 4.501 -23.466 1.00 85.50 106 GLN A CA 1
ATOM 835 C C . GLN A 1 106 ? 14.789 4.798 -24.842 1.00 85.50 106 GLN A C 1
ATOM 837 O O . GLN A 1 106 ? 15.344 4.403 -25.868 1.00 85.50 106 GLN A O 1
ATOM 842 N N . GLY A 1 107 ? 13.636 5.465 -24.875 1.00 83.38 107 GLY A N 1
ATOM 843 C CA . GLY A 1 107 ? 12.877 5.733 -26.096 1.00 83.38 107 GLY A CA 1
ATOM 844 C C . GLY A 1 107 ? 13.338 6.973 -26.854 1.00 83.38 107 GLY A C 1
ATOM 845 O O . GLY A 1 107 ? 13.231 7.003 -28.076 1.00 83.38 107 GLY A O 1
ATOM 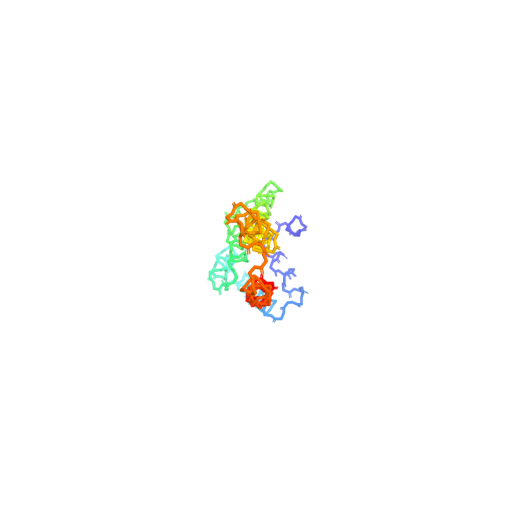846 N N . LEU A 1 108 ? 13.868 7.978 -26.155 1.00 85.19 108 LEU A N 1
ATOM 847 C CA . LEU A 1 108 ? 14.293 9.241 -26.755 1.00 85.19 108 LEU A CA 1
ATOM 848 C C . LEU A 1 108 ? 15.802 9.443 -26.617 1.00 85.19 108 LEU A C 1
ATOM 850 O O . LEU A 1 108 ? 16.516 9.503 -27.612 1.00 85.19 108 LEU A O 1
ATOM 854 N N . LEU A 1 109 ? 16.323 9.529 -25.396 1.00 87.38 109 LEU A N 1
ATOM 855 C CA . LEU A 1 109 ? 17.696 10.001 -25.201 1.00 87.38 109 LEU A CA 1
ATOM 856 C C . LEU A 1 109 ? 18.740 9.039 -25.793 1.00 87.38 109 LEU A C 1
ATOM 858 O O . LEU A 1 109 ? 19.677 9.469 -26.468 1.00 87.38 109 LEU A O 1
ATOM 862 N N . PHE A 1 110 ? 18.556 7.736 -25.591 1.00 86.19 110 PHE A N 1
ATOM 863 C CA . PHE A 1 110 ? 19.447 6.696 -26.095 1.00 86.19 110 PHE A CA 1
ATOM 864 C C . PHE A 1 110 ? 19.533 6.660 -27.631 1.00 86.19 110 PHE A C 1
ATOM 866 O O . PHE A 1 110 ? 20.643 6.774 -28.149 1.00 86.19 110 PHE A O 1
ATOM 873 N N . PRO A 1 111 ? 18.427 6.565 -28.399 1.00 84.88 111 PRO A N 1
ATOM 874 C CA . PRO A 1 111 ? 18.527 6.528 -29.856 1.00 84.88 111 PRO A CA 1
ATOM 875 C C . PRO A 1 111 ? 19.086 7.830 -30.438 1.00 84.88 111 PRO A C 1
ATOM 877 O O . PRO A 1 111 ? 19.866 7.777 -31.386 1.00 84.88 111 PRO A O 1
ATOM 880 N N . PHE A 1 112 ? 18.759 8.989 -29.857 1.00 85.62 112 PHE A N 1
ATOM 881 C CA . PHE A 1 112 ? 19.298 10.271 -30.319 1.00 85.62 112 PHE A CA 1
ATOM 882 C C . PHE A 1 112 ? 20.810 10.380 -30.102 1.00 85.62 112 PHE A C 1
ATOM 884 O O . PHE A 1 112 ? 21.543 10.697 -31.038 1.00 85.62 112 PHE A O 1
ATOM 891 N N . THR A 1 113 ? 21.290 10.088 -28.891 1.00 87.50 113 THR A N 1
ATOM 892 C CA . THR A 1 113 ? 22.730 10.128 -28.577 1.00 87.50 113 THR A CA 1
ATOM 893 C C . THR A 1 113 ? 23.518 9.109 -29.395 1.00 87.50 113 THR A C 1
ATOM 895 O O . THR A 1 113 ? 24.587 9.429 -29.915 1.00 87.50 113 THR A O 1
ATOM 898 N N . TYR A 1 114 ? 22.964 7.912 -29.583 1.00 84.00 114 TYR A N 1
ATOM 899 C CA . TYR A 1 114 ? 23.578 6.860 -30.381 1.00 84.00 114 TYR A CA 1
ATOM 900 C C . TYR A 1 114 ? 23.663 7.219 -31.873 1.00 84.00 114 TYR A C 1
ATOM 902 O O . TYR A 1 114 ? 24.718 7.055 -32.486 1.00 84.00 114 TYR A O 1
ATOM 910 N N . MET A 1 115 ? 22.596 7.781 -32.452 1.00 83.56 115 MET A N 1
ATOM 911 C CA . MET A 1 115 ? 22.620 8.282 -33.832 1.00 83.56 115 MET A CA 1
ATOM 912 C C . MET A 1 115 ? 23.657 9.392 -34.019 1.00 83.56 115 MET A C 1
ATOM 914 O O . MET A 1 115 ? 24.377 9.403 -35.016 1.00 83.56 115 MET A O 1
ATOM 918 N N . PHE A 1 116 ? 23.778 10.298 -33.046 1.00 85.81 116 PHE A N 1
ATOM 919 C CA . PHE A 1 116 ? 24.771 11.370 -33.082 1.00 85.81 116 PHE A CA 1
ATOM 920 C C . PHE A 1 116 ? 26.207 10.827 -33.052 1.00 85.81 116 PHE A C 1
ATOM 922 O O . PHE A 1 116 ? 27.064 11.279 -33.811 1.00 85.81 116 PHE A O 1
ATOM 929 N N . LEU A 1 117 ? 26.460 9.814 -32.218 1.00 86.75 117 LEU A N 1
ATOM 930 C CA . LEU A 1 117 ? 27.750 9.130 -32.132 1.00 86.75 117 LEU A CA 1
ATOM 931 C C . LEU A 1 117 ? 28.116 8.448 -33.460 1.00 86.75 117 LEU A C 1
ATOM 933 O O . LEU A 1 117 ? 29.232 8.605 -33.955 1.00 86.75 117 LEU A O 1
ATOM 937 N N . LEU A 1 118 ? 27.175 7.715 -34.059 1.00 84.25 118 LEU A N 1
ATOM 938 C CA . LEU A 1 118 ? 27.383 7.039 -35.342 1.00 84.25 118 LEU A CA 1
ATOM 939 C C . LEU A 1 118 ? 27.650 8.017 -36.485 1.00 84.25 118 LEU A C 1
ATOM 941 O O . LEU A 1 118 ? 28.478 7.734 -37.354 1.00 84.25 118 LEU A O 1
ATOM 945 N N . PHE A 1 119 ? 26.971 9.165 -36.473 1.00 84.69 119 PHE A N 1
ATOM 946 C CA . PHE A 1 119 ? 27.220 10.241 -37.423 1.00 84.69 119 PHE A CA 1
ATOM 947 C C . PHE A 1 119 ? 28.641 10.797 -37.272 1.00 84.69 119 PHE A C 1
ATOM 949 O O . PHE A 1 119 ? 29.347 10.931 -38.268 1.00 84.69 119 PHE A O 1
ATOM 956 N N . TYR A 1 120 ? 29.093 11.037 -36.037 1.00 86.50 120 TYR A N 1
ATOM 957 C CA . TYR A 1 120 ? 30.447 11.521 -35.755 1.00 86.50 120 TYR A CA 1
ATOM 958 C C . TYR A 1 120 ? 31.544 10.548 -36.218 1.00 86.50 120 TYR A C 1
ATOM 960 O O . TYR A 1 120 ? 32.554 10.971 -36.771 1.00 86.50 120 TYR A O 1
ATOM 968 N N . LEU A 1 121 ? 31.336 9.241 -36.039 1.00 86.00 121 LEU A N 1
ATOM 969 C CA . LEU A 1 121 ? 32.279 8.200 -36.470 1.00 86.00 121 LEU A CA 1
ATOM 970 C C . LEU A 1 121 ? 32.232 7.904 -37.983 1.00 86.00 121 LEU A C 1
ATOM 972 O O . LEU A 1 121 ? 33.029 7.103 -38.465 1.00 86.00 121 LEU A O 1
ATOM 976 N N . GLY A 1 122 ? 31.303 8.503 -38.737 1.00 81.88 122 GLY A N 1
ATOM 977 C CA . GLY A 1 122 ? 31.169 8.289 -40.183 1.00 81.88 122 GLY A CA 1
ATOM 978 C C . GLY A 1 122 ? 30.530 6.952 -40.586 1.00 81.88 122 GLY A C 1
ATOM 979 O O . GLY A 1 122 ? 30.510 6.618 -41.768 1.00 81.88 122 GLY A O 1
ATOM 980 N N . PHE A 1 123 ? 29.962 6.194 -39.641 1.00 78.31 123 PHE A N 1
ATOM 981 C CA . PHE A 1 123 ? 29.295 4.906 -39.900 1.00 78.31 123 PHE A CA 1
ATOM 982 C C . PHE A 1 123 ? 27.793 5.041 -40.201 1.00 78.31 123 PHE A C 1
ATOM 984 O O . PHE A 1 123 ? 27.062 4.053 -40.145 1.00 78.31 123 PHE A O 1
ATOM 991 N N . SER A 1 124 ? 27.307 6.238 -40.539 1.00 69.75 124 SER A N 1
ATOM 992 C CA . SER A 1 124 ? 25.875 6.509 -40.750 1.00 69.75 124 SER A CA 1
ATOM 993 C C . SER A 1 124 ? 25.228 5.661 -41.855 1.00 69.75 124 SER A C 1
ATOM 995 O O . SER A 1 124 ? 24.038 5.371 -41.782 1.00 69.75 124 SER A O 1
ATOM 997 N N . LEU A 1 125 ? 26.010 5.228 -42.850 1.00 72.31 125 LEU A N 1
ATOM 998 C CA . LEU A 1 125 ? 25.571 4.390 -43.978 1.00 72.31 125 LEU A CA 1
ATOM 999 C C . LEU A 1 125 ? 25.758 2.883 -43.733 1.00 72.31 125 LEU A C 1
ATOM 1001 O O . LEU A 1 125 ? 25.481 2.072 -44.615 1.00 72.31 125 LEU A O 1
ATOM 1005 N N . SER A 1 126 ? 26.249 2.492 -42.554 1.00 78.62 126 SER A N 1
ATOM 1006 C CA . SER A 1 126 ? 26.458 1.088 -42.216 1.00 78.62 126 SER A CA 1
ATOM 1007 C C . SER A 1 126 ? 25.119 0.333 -42.163 1.00 78.62 126 SER A C 1
ATOM 1009 O O . SER A 1 126 ? 24.217 0.744 -41.426 1.00 78.62 126 SER A O 1
ATOM 1011 N N . PRO A 1 127 ? 24.988 -0.823 -42.846 1.00 78.31 127 PRO A N 1
ATOM 1012 C CA . PRO A 1 127 ? 23.799 -1.674 -42.756 1.00 78.31 127 PRO A CA 1
ATOM 1013 C C . PRO A 1 127 ? 23.470 -2.123 -41.323 1.00 78.31 127 PRO A C 1
ATOM 1015 O O . PRO A 1 127 ? 22.322 -2.446 -41.022 1.00 78.31 127 PRO A O 1
ATOM 1018 N N . LEU A 1 128 ? 24.457 -2.113 -40.417 1.00 75.81 128 LEU A N 1
ATOM 1019 C CA . LEU A 1 128 ? 24.277 -2.476 -39.008 1.00 75.81 128 LEU A CA 1
ATOM 1020 C C . LEU A 1 128 ? 23.340 -1.513 -38.267 1.00 75.81 128 LEU A C 1
ATOM 1022 O O . LEU A 1 128 ? 22.622 -1.941 -37.366 1.00 75.81 128 LEU A O 1
ATOM 1026 N N . VAL A 1 129 ? 23.285 -0.238 -38.672 1.00 77.75 129 VAL A N 1
ATOM 1027 C CA . VAL A 1 129 ? 22.391 0.767 -38.067 1.00 77.75 129 VAL A CA 1
ATOM 1028 C C . VAL A 1 129 ? 20.926 0.378 -38.268 1.00 77.75 129 VAL A C 1
ATOM 1030 O O . VAL A 1 129 ? 20.098 0.560 -37.376 1.00 77.75 129 VAL A O 1
ATOM 1033 N N . PHE A 1 130 ? 20.612 -0.247 -39.404 1.00 79.06 130 PHE A N 1
ATOM 1034 C CA . PHE A 1 130 ? 19.261 -0.701 -39.721 1.00 79.06 130 PHE A CA 1
ATOM 1035 C C . PHE A 1 130 ? 18.803 -1.869 -38.835 1.00 79.06 130 PHE A C 1
ATOM 1037 O O . PHE A 1 130 ? 17.613 -2.000 -38.569 1.00 79.06 130 PHE A O 1
ATOM 1044 N N . LEU A 1 131 ? 19.737 -2.688 -38.336 1.00 81.31 131 LEU A N 1
ATOM 1045 C CA . LEU A 1 131 ? 19.456 -3.806 -37.428 1.00 81.31 131 LEU A CA 1
ATOM 1046 C C . LEU A 1 131 ? 19.266 -3.349 -35.970 1.00 81.31 131 LEU A C 1
ATOM 1048 O O . LEU A 1 131 ? 18.583 -4.006 -35.186 1.00 81.31 131 LEU A O 1
ATOM 1052 N N . LEU A 1 132 ? 19.819 -2.190 -35.614 1.00 77.38 132 LEU A N 1
ATOM 1053 C CA . LEU A 1 132 ? 19.681 -1.593 -34.286 1.00 77.38 132 LEU A CA 1
ATOM 1054 C C . LEU A 1 132 ? 18.303 -0.978 -34.035 1.00 77.38 132 LEU A C 1
ATOM 1056 O O . LEU A 1 132 ? 17.815 -1.038 -32.911 1.00 77.38 132 LEU A O 1
ATOM 1060 N N . VAL A 1 133 ? 17.636 -0.451 -35.064 1.00 79.94 133 VAL A N 1
ATOM 1061 C CA . VAL A 1 133 ? 16.272 0.097 -34.946 1.00 79.94 133 VAL A CA 1
ATOM 1062 C C . VAL A 1 133 ? 15.253 -0.942 -34.440 1.00 79.94 133 VAL A C 1
ATOM 1064 O O . VAL A 1 133 ? 14.584 -0.669 -33.439 1.00 79.94 133 VAL A O 1
ATOM 1067 N N . PRO A 1 134 ? 15.114 -2.141 -35.047 1.00 84.12 134 PRO A N 1
ATOM 1068 C CA . PRO A 1 134 ? 14.191 -3.150 -34.538 1.00 84.12 134 PRO A CA 1
ATOM 1069 C C . PRO A 1 134 ? 14.627 -3.691 -33.172 1.00 84.12 134 PRO A C 1
ATOM 1071 O O . PRO A 1 134 ? 13.769 -3.946 -32.331 1.00 84.12 134 PRO A O 1
ATOM 1074 N N . LEU A 1 135 ? 15.933 -3.805 -32.903 1.00 85.06 135 LEU A N 1
ATOM 1075 C CA . LEU A 1 135 ? 16.447 -4.200 -31.587 1.00 85.06 135 LEU A CA 1
ATOM 1076 C C . LEU A 1 135 ? 16.012 -3.208 -30.493 1.00 85.06 135 LEU A C 1
ATOM 1078 O O . LEU A 1 135 ? 15.511 -3.622 -29.447 1.00 85.06 135 LEU A O 1
ATOM 1082 N N . GLN A 1 136 ? 16.150 -1.905 -30.754 1.00 84.19 136 GLN A N 1
ATOM 1083 C CA . GLN A 1 136 ? 15.733 -0.826 -29.856 1.00 84.19 136 GLN A CA 1
ATOM 1084 C C . GLN A 1 136 ? 14.227 -0.891 -29.575 1.00 84.19 136 GLN A C 1
ATOM 1086 O O . GLN A 1 136 ? 13.807 -0.776 -28.423 1.00 84.19 136 GLN A O 1
ATOM 1091 N N . LEU A 1 137 ? 13.413 -1.107 -30.615 1.00 84.06 137 LEU A N 1
ATOM 1092 C CA . LEU A 1 137 ? 11.960 -1.236 -30.488 1.00 84.06 137 LEU A CA 1
ATOM 1093 C C . LEU A 1 137 ? 11.563 -2.465 -29.669 1.00 84.06 137 LEU A C 1
ATOM 1095 O O . LEU A 1 137 ? 10.703 -2.359 -28.797 1.00 84.06 137 LEU A O 1
ATOM 1099 N N . ILE A 1 138 ? 12.202 -3.614 -29.902 1.00 87.56 138 ILE A N 1
ATOM 1100 C CA . ILE A 1 138 ? 11.962 -4.832 -29.119 1.00 87.56 138 ILE A CA 1
ATOM 1101 C C . ILE A 1 138 ? 12.293 -4.577 -27.650 1.00 87.56 138 ILE A C 1
ATOM 1103 O O . ILE A 1 138 ? 11.476 -4.882 -26.784 1.00 87.56 138 ILE A O 1
ATOM 1107 N N . LEU A 1 139 ? 13.449 -3.970 -27.366 1.00 84.88 139 LEU A N 1
ATOM 1108 C CA . LEU A 1 139 ? 13.861 -3.646 -26.003 1.00 84.88 139 LEU A CA 1
ATOM 1109 C C . LEU A 1 139 ? 12.861 -2.697 -25.329 1.00 84.88 139 LEU A C 1
ATOM 1111 O O . LEU A 1 139 ? 12.523 -2.902 -24.167 1.00 84.88 139 LEU A O 1
ATOM 1115 N N . LEU A 1 140 ? 12.366 -1.686 -26.051 1.00 85.38 140 LEU A N 1
ATOM 1116 C CA . LEU A 1 140 ? 11.383 -0.723 -25.545 1.00 85.38 140 LEU A CA 1
ATOM 1117 C C . LEU A 1 140 ? 10.045 -1.393 -25.214 1.00 85.38 140 LEU A C 1
ATOM 1119 O O . LEU A 1 140 ? 9.468 -1.138 -24.162 1.00 85.38 140 LEU A O 1
ATOM 1123 N N . VAL A 1 141 ? 9.558 -2.275 -26.089 1.00 85.94 141 VAL A N 1
ATOM 1124 C CA . VAL A 1 141 ? 8.306 -3.013 -25.864 1.00 85.94 141 VAL A CA 1
ATOM 1125 C C . VAL A 1 141 ? 8.442 -3.979 -24.687 1.00 85.94 141 VAL A C 1
ATOM 1127 O O . VAL A 1 141 ? 7.493 -4.187 -23.930 1.00 85.94 141 VAL A O 1
ATOM 1130 N N . LEU A 1 142 ? 9.614 -4.589 -24.519 1.00 84.88 142 LEU A N 1
ATOM 1131 C CA . LEU A 1 142 ? 9.869 -5.538 -23.441 1.00 84.88 142 LEU A CA 1
ATOM 1132 C C . LEU A 1 142 ? 9.937 -4.820 -22.088 1.00 84.88 142 LEU A C 1
ATOM 1134 O O . LEU A 1 142 ? 9.287 -5.257 -21.136 1.00 84.88 142 LEU A O 1
ATOM 1138 N N . THR A 1 143 ? 10.623 -3.674 -22.018 1.00 82.44 143 THR A N 1
ATOM 1139 C CA . THR A 1 143 ? 10.661 -2.850 -20.803 1.00 82.44 143 THR A CA 1
ATOM 1140 C C . THR A 1 143 ? 9.305 -2.231 -20.494 1.00 82.44 143 THR A C 1
ATOM 1142 O O . THR A 1 143 ? 8.894 -2.264 -19.337 1.00 82.44 143 THR A O 1
ATOM 1145 N N . SER A 1 144 ? 8.549 -1.763 -21.494 1.00 80.50 144 SER A N 1
ATOM 1146 C CA . SER A 1 144 ? 7.201 -1.227 -21.274 1.00 80.50 144 SER A CA 1
ATOM 1147 C C . SER A 1 144 ? 6.228 -2.292 -20.767 1.00 80.50 144 SER A C 1
ATOM 1149 O O . SER A 1 144 ? 5.406 -2.006 -19.902 1.00 80.50 144 SER A O 1
ATOM 1151 N N . LYS A 1 145 ? 6.320 -3.531 -21.273 1.00 83.06 145 LYS A N 1
ATOM 1152 C CA . LYS A 1 145 ? 5.498 -4.655 -20.796 1.00 83.06 145 LYS A CA 1
ATOM 1153 C C . LYS A 1 145 ? 5.851 -5.056 -19.366 1.00 83.06 145 LYS A C 1
ATOM 1155 O O . LYS A 1 145 ? 4.939 -5.235 -18.567 1.00 83.06 145 LYS A O 1
ATOM 1160 N N . ALA A 1 146 ? 7.141 -5.147 -19.041 1.00 78.56 146 ALA A N 1
ATOM 1161 C CA . ALA A 1 146 ? 7.600 -5.442 -17.683 1.00 78.56 146 ALA A CA 1
ATOM 1162 C C . ALA A 1 146 ? 7.200 -4.340 -16.680 1.00 78.56 146 ALA A C 1
ATOM 1164 O O . ALA A 1 146 ? 6.824 -4.622 -15.543 1.00 78.56 146 ALA A O 1
ATOM 1165 N N . LEU A 1 147 ? 7.217 -3.074 -17.110 1.00 74.19 147 LEU A N 1
ATOM 1166 C CA . LEU A 1 147 ? 6.712 -1.955 -16.314 1.00 74.19 147 LEU A CA 1
ATOM 1167 C C . LEU A 1 147 ? 5.200 -2.027 -16.119 1.00 74.19 147 LEU A C 1
ATOM 1169 O O . LEU A 1 147 ? 4.725 -1.816 -15.010 1.00 74.19 147 LEU A O 1
ATOM 1173 N N . ALA A 1 148 ? 4.444 -2.321 -17.178 1.00 70.81 148 ALA A N 1
ATOM 1174 C CA . ALA A 1 148 ? 2.991 -2.413 -17.108 1.00 70.81 148 ALA A CA 1
ATOM 1175 C C . ALA A 1 148 ? 2.542 -3.533 -16.159 1.00 70.81 148 ALA A C 1
ATOM 1177 O O . ALA A 1 148 ? 1.615 -3.321 -15.382 1.00 70.81 148 ALA A O 1
ATOM 1178 N N . SER A 1 149 ? 3.224 -4.685 -16.153 1.00 72.56 149 SER A N 1
ATOM 1179 C CA . SER A 1 149 ? 2.933 -5.754 -15.189 1.00 72.56 149 SER A CA 1
ATOM 1180 C C . SER A 1 149 ? 3.178 -5.318 -13.745 1.00 72.56 149 SER A C 1
ATOM 1182 O O . SER A 1 149 ? 2.334 -5.572 -12.893 1.00 72.56 149 SER A O 1
ATOM 1184 N N . HIS A 1 150 ? 4.268 -4.596 -13.471 1.00 67.88 150 HIS A N 1
ATOM 1185 C CA . HIS A 1 150 ? 4.529 -4.083 -12.124 1.00 67.88 150 HIS A CA 1
ATOM 1186 C C . HIS A 1 150 ? 3.618 -2.914 -11.734 1.00 67.88 150 HIS A C 1
ATOM 1188 O O . HIS A 1 150 ? 3.281 -2.767 -10.566 1.00 67.88 150 HIS A O 1
ATOM 1194 N N . ALA A 1 151 ? 3.168 -2.096 -12.686 1.00 61.09 151 ALA A N 1
ATOM 1195 C CA . ALA A 1 151 ? 2.197 -1.038 -12.423 1.00 61.09 151 ALA A CA 1
ATOM 1196 C C . ALA A 1 151 ? 0.820 -1.605 -12.034 1.00 61.09 151 ALA A C 1
ATOM 1198 O O . ALA A 1 151 ? 0.168 -1.056 -11.149 1.00 61.09 151 ALA A O 1
ATOM 1199 N N . VAL A 1 152 ? 0.397 -2.718 -12.648 1.00 60.50 152 VAL A N 1
ATOM 1200 C CA . VAL A 1 152 ? -0.837 -3.438 -12.276 1.00 60.50 152 VAL A CA 1
ATOM 1201 C C . VAL A 1 152 ? -0.734 -4.010 -10.860 1.00 60.50 152 VAL A C 1
ATOM 1203 O O . VAL A 1 152 ? -1.689 -3.927 -10.097 1.00 60.50 152 VAL A O 1
ATOM 1206 N N . GLU A 1 153 ? 0.440 -4.511 -10.484 1.00 59.25 153 GLU A N 1
ATOM 1207 C CA . GLU A 1 153 ? 0.727 -5.048 -9.148 1.00 59.25 153 GLU A CA 1
ATOM 1208 C C . GLU A 1 153 ? 0.775 -3.966 -8.048 1.00 59.25 153 GLU A C 1
ATOM 1210 O O . GLU A 1 153 ? 0.615 -4.270 -6.872 1.00 59.25 153 GLU A O 1
ATOM 1215 N N . LEU A 1 154 ? 0.975 -2.692 -8.409 1.00 52.53 154 LEU A N 1
ATOM 1216 C CA . LEU A 1 154 ? 0.979 -1.559 -7.470 1.00 52.53 154 LEU A CA 1
ATOM 1217 C C . LEU A 1 154 ? -0.406 -0.907 -7.294 1.00 52.53 154 LEU A C 1
ATOM 1219 O O . LEU A 1 154 ? -0.572 -0.095 -6.381 1.00 52.53 154 LEU A O 1
ATOM 1223 N N . LEU A 1 155 ? -1.371 -1.223 -8.168 1.00 51.62 155 LEU A N 1
ATOM 1224 C CA . LEU A 1 155 ? -2.733 -0.667 -8.174 1.00 51.62 155 LEU A CA 1
ATOM 1225 C C . LEU A 1 155 ? -3.813 -1.650 -7.679 1.00 51.62 155 LEU A C 1
ATOM 1227 O O . LEU A 1 155 ? -4.936 -1.205 -7.433 1.00 51.62 155 LEU A O 1
ATOM 1231 N N . GLY A 1 156 ? -3.496 -2.945 -7.558 1.00 40.94 156 GLY A N 1
ATOM 1232 C CA . GLY A 1 156 ? -4.352 -3.985 -6.962 1.00 40.94 156 GLY A CA 1
ATOM 1233 C C . GLY A 1 156 ? -3.983 -4.280 -5.515 1.00 40.94 156 GLY A C 1
ATOM 1234 O O . GLY A 1 156 ? -4.915 -4.587 -4.740 1.00 40.94 156 GLY A O 1
#